Protein AF-M0PK78-F1 (afdb_monomer_lite)

Structure (mmCIF, N/CA/C/O backbone):
data_AF-M0PK78-F1
#
_entry.id   AF-M0PK78-F1
#
loop_
_atom_site.group_PDB
_atom_site.id
_atom_site.type_symbol
_atom_site.label_atom_id
_atom_site.label_alt_id
_atom_site.label_comp_id
_atom_site.label_asym_id
_atom_site.label_entity_id
_atom_site.label_seq_id
_atom_site.pdbx_PDB_ins_code
_atom_site.Cartn_x
_atom_site.Cartn_y
_atom_site.Cartn_z
_atom_site.occupancy
_atom_site.B_iso_or_equiv
_atom_site.auth_seq_id
_atom_site.auth_comp_id
_atom_site.auth_asym_id
_atom_site.auth_atom_id
_atom_site.pdbx_PDB_model_num
ATOM 1 N N . MET A 1 1 ? -24.439 8.089 2.050 1.00 42.84 1 MET A N 1
ATOM 2 C CA . MET A 1 1 ? -23.048 8.380 2.454 1.00 42.84 1 MET A CA 1
ATOM 3 C C . MET A 1 1 ? -22.804 7.680 3.780 1.00 42.84 1 MET A C 1
ATOM 5 O O . MET A 1 1 ? -23.540 7.950 4.720 1.00 42.84 1 MET A O 1
ATOM 9 N N . ARG A 1 2 ? -21.891 6.700 3.832 1.00 50.78 2 ARG A N 1
ATOM 10 C CA . ARG A 1 2 ? -21.490 6.066 5.100 1.00 50.78 2 ARG A CA 1
ATOM 11 C C . ARG A 1 2 ? -20.754 7.128 5.927 1.00 50.78 2 ARG A C 1
ATOM 13 O O . ARG A 1 2 ? -19.905 7.816 5.374 1.00 50.78 2 ARG A O 1
ATOM 20 N N . ASN A 1 3 ? -21.108 7.297 7.202 1.00 54.97 3 ASN A N 1
ATOM 21 C CA . ASN A 1 3 ? -20.367 8.169 8.117 1.00 54.97 3 ASN A CA 1
ATOM 22 C C . ASN A 1 3 ? -18.980 7.553 8.352 1.00 54.97 3 ASN A C 1
ATOM 24 O O . ASN A 1 3 ? -18.836 6.644 9.170 1.00 54.97 3 ASN A O 1
ATOM 28 N N . THR A 1 4 ? -17.983 8.013 7.601 1.00 61.19 4 THR A N 1
ATOM 29 C CA . THR A 1 4 ? -16.568 7.747 7.870 1.00 61.19 4 THR A CA 1
ATOM 30 C C . THR A 1 4 ? -16.130 8.571 9.070 1.00 61.19 4 THR A C 1
ATOM 32 O O . THR A 1 4 ? -16.458 9.757 9.178 1.00 61.19 4 THR A O 1
ATOM 35 N N . ILE A 1 5 ? -15.393 7.951 9.986 1.00 74.44 5 ILE A N 1
ATOM 36 C CA . ILE A 1 5 ? -14.858 8.650 11.154 1.00 74.44 5 ILE A CA 1
ATOM 37 C C . ILE A 1 5 ? -13.784 9.641 10.668 1.00 74.44 5 ILE A C 1
ATOM 39 O O . ILE A 1 5 ? -12.964 9.277 9.829 1.00 74.44 5 ILE A O 1
ATOM 43 N N . PRO A 1 6 ? -13.701 10.876 11.203 1.00 76.94 6 PRO A N 1
ATOM 44 C CA . PRO A 1 6 ? -12.657 11.833 10.812 1.00 76.94 6 PRO A CA 1
ATOM 45 C C . PRO A 1 6 ? -11.216 11.300 10.942 1.00 76.94 6 PRO A C 1
ATOM 47 O O . PRO A 1 6 ? -10.328 11.716 10.199 1.00 76.94 6 PRO A O 1
ATOM 50 N N . ARG A 1 7 ? -10.980 10.360 11.871 1.00 85.25 7 ARG A N 1
ATOM 51 C CA . ARG A 1 7 ? -9.698 9.656 12.036 1.00 85.25 7 ARG A CA 1
ATOM 52 C C . ARG A 1 7 ? -9.350 8.776 10.827 1.00 85.25 7 ARG A C 1
ATOM 54 O O . ARG A 1 7 ? -8.185 8.754 10.448 1.00 85.25 7 ARG A O 1
ATOM 61 N N . THR A 1 8 ? -10.336 8.161 10.170 1.00 89.25 8 THR A N 1
ATOM 62 C CA . THR A 1 8 ? -10.149 7.316 8.978 1.00 89.25 8 THR A CA 1
ATOM 63 C C . THR A 1 8 ? -9.503 8.094 7.839 1.00 89.25 8 THR A C 1
ATOM 65 O O . THR A 1 8 ? -8.498 7.651 7.303 1.00 89.25 8 THR A O 1
ATOM 68 N N . SER A 1 9 ? -10.012 9.284 7.502 1.00 90.19 9 SER A N 1
ATOM 69 C CA . SER A 1 9 ? -9.421 10.109 6.437 1.00 90.19 9 SER A CA 1
ATOM 70 C C . SER A 1 9 ? -7.988 10.521 6.767 1.00 90.19 9 SER A C 1
ATOM 72 O O . SER A 1 9 ? -7.108 10.439 5.921 1.00 90.19 9 SER A O 1
ATOM 74 N N . LYS A 1 10 ? -7.723 10.908 8.021 1.00 92.94 10 LYS A N 1
ATOM 75 C CA . LYS A 1 10 ? -6.365 11.260 8.456 1.00 92.94 10 LYS A CA 1
ATOM 76 C C . LYS A 1 10 ? -5.406 10.071 8.375 1.00 92.94 10 LYS A C 1
ATOM 78 O O . LYS A 1 10 ? -4.236 10.265 8.059 1.00 92.94 10 LYS A O 1
ATOM 83 N N . ARG A 1 11 ? -5.881 8.871 8.711 1.00 95.06 11 ARG A N 1
ATOM 84 C CA . ARG A 1 11 ? -5.087 7.648 8.641 1.00 95.06 11 ARG A CA 1
ATOM 85 C C . ARG A 1 11 ? -4.839 7.222 7.195 1.00 95.06 11 ARG A C 1
ATOM 87 O O . ARG A 1 11 ? -3.693 6.942 6.879 1.00 95.06 11 ARG A O 1
ATOM 94 N N . MET A 1 12 ? -5.850 7.282 6.328 1.00 96.44 12 MET A N 1
ATOM 95 C CA . MET A 1 12 ? -5.689 7.036 4.889 1.00 96.44 12 MET A CA 1
ATOM 96 C C . MET A 1 12 ? -4.617 7.936 4.280 1.00 96.44 12 MET A C 1
ATOM 98 O O . MET A 1 12 ? -3.661 7.414 3.728 1.00 96.44 12 MET A O 1
ATOM 102 N N . ASN A 1 13 ? -4.672 9.252 4.513 1.00 95.19 13 ASN A N 1
ATOM 103 C CA . ASN A 1 13 ? -3.652 10.166 3.991 1.00 95.19 13 ASN A CA 1
ATOM 104 C C . ASN A 1 13 ? -2.225 9.803 4.445 1.00 95.19 13 ASN A C 1
ATOM 106 O O . ASN A 1 13 ? -1.270 10.045 3.722 1.00 95.19 13 ASN A O 1
ATOM 110 N N . ARG A 1 14 ? -2.058 9.251 5.657 1.00 96.81 14 ARG A N 1
ATOM 111 C CA . ARG A 1 14 ? -0.741 8.791 6.128 1.00 96.81 14 ARG A CA 1
ATOM 112 C C . ARG A 1 14 ? -0.296 7.519 5.425 1.00 96.81 14 ARG A C 1
ATOM 114 O O . ARG A 1 14 ? 0.880 7.408 5.125 1.00 96.81 14 ARG A O 1
ATOM 121 N N . ILE A 1 15 ? -1.211 6.579 5.207 1.00 97.88 15 ILE A N 1
ATOM 122 C CA . ILE A 1 15 ? -0.924 5.338 4.482 1.00 97.88 15 ILE A CA 1
ATOM 123 C C . ILE A 1 15 ? -0.528 5.669 3.038 1.00 97.88 15 ILE A C 1
ATOM 125 O O . ILE A 1 15 ? 0.500 5.193 2.579 1.00 97.88 15 ILE A O 1
ATOM 129 N N . GLU A 1 16 ? -1.281 6.552 2.376 1.00 97.25 16 GLU A N 1
ATOM 130 C CA . GLU A 1 16 ? -0.990 7.055 1.026 1.00 97.25 16 GLU A CA 1
ATOM 131 C C . GLU A 1 16 ? 0.417 7.662 0.944 1.00 97.25 16 GLU A C 1
ATOM 133 O O . GLU A 1 16 ? 1.226 7.233 0.125 1.00 97.25 16 GLU A O 1
ATOM 138 N N . SER A 1 17 ? 0.737 8.619 1.827 1.00 97.00 17 SER A N 1
ATOM 139 C CA . SER A 1 17 ? 2.063 9.248 1.852 1.00 97.00 17 SER A CA 1
ATOM 140 C C . SER A 1 17 ? 3.170 8.249 2.174 1.00 97.00 17 SER A C 1
ATOM 142 O O . SER A 1 17 ? 4.146 8.191 1.446 1.00 97.00 17 SER A O 1
ATOM 144 N N . ASN A 1 18 ? 3.013 7.418 3.207 1.00 97.81 18 ASN A N 1
ATOM 145 C CA . ASN A 1 18 ? 4.044 6.455 3.593 1.00 97.81 18 ASN A CA 1
ATOM 146 C C . ASN A 1 18 ? 4.318 5.413 2.500 1.00 97.81 18 ASN A C 1
ATOM 148 O O . ASN A 1 18 ? 5.454 4.977 2.359 1.00 97.81 18 ASN A O 1
ATOM 152 N N . ALA A 1 19 ? 3.290 4.980 1.764 1.00 97.44 19 ALA A N 1
ATOM 153 C CA . ALA A 1 19 ? 3.458 4.055 0.649 1.00 97.44 19 ALA A CA 1
ATOM 154 C C . ALA A 1 19 ? 4.221 4.718 -0.507 1.00 97.44 19 ALA A C 1
ATOM 156 O O . ALA A 1 19 ? 5.145 4.126 -1.056 1.00 97.44 19 ALA A O 1
ATOM 157 N N . ALA A 1 20 ? 3.866 5.959 -0.842 1.00 97.56 20 ALA A N 1
ATOM 158 C CA . ALA A 1 20 ? 4.480 6.703 -1.934 1.00 97.56 20 ALA A CA 1
ATOM 159 C C . ALA A 1 20 ? 5.914 7.173 -1.620 1.00 97.56 20 ALA A C 1
ATOM 161 O O . ALA A 1 20 ? 6.781 7.120 -2.488 1.00 97.56 20 ALA A O 1
ATOM 162 N N . ASP A 1 21 ? 6.187 7.550 -0.367 1.00 97.81 21 ASP A N 1
ATOM 163 C CA . ASP A 1 21 ? 7.498 7.995 0.130 1.00 97.81 21 ASP A CA 1
ATOM 164 C C . ASP A 1 21 ? 8.571 6.884 0.108 1.00 97.81 21 ASP A C 1
ATOM 166 O O . ASP A 1 21 ? 9.738 7.153 0.389 1.00 97.81 21 ASP A O 1
ATOM 170 N N . GLN A 1 22 ? 8.206 5.641 -0.231 1.00 97.25 22 GLN A N 1
ATOM 171 C CA . GLN A 1 22 ? 9.168 4.564 -0.506 1.00 97.25 22 GLN A CA 1
ATOM 172 C C . GLN A 1 22 ? 9.907 4.754 -1.840 1.00 97.25 22 GLN A C 1
ATOM 174 O O . GLN A 1 22 ? 10.893 4.060 -2.084 1.00 97.25 22 GLN A O 1
ATOM 179 N N . PHE A 1 23 ? 9.432 5.668 -2.690 1.00 97.75 23 PHE A N 1
ATOM 180 C CA . PHE A 1 23 ? 9.933 5.882 -4.043 1.00 97.75 23 PHE A CA 1
ATOM 181 C C . PHE A 1 23 ? 10.424 7.319 -4.222 1.00 97.75 23 PHE A C 1
ATOM 183 O O . PHE A 1 23 ? 9.689 8.283 -3.970 1.00 97.75 23 PHE A O 1
ATOM 190 N N . ASP A 1 24 ? 11.658 7.454 -4.706 1.00 97.19 24 ASP A N 1
ATOM 191 C CA . ASP A 1 24 ? 12.250 8.744 -5.066 1.00 97.19 24 ASP A CA 1
ATOM 192 C C . ASP A 1 24 ? 11.791 9.164 -6.475 1.00 97.19 24 ASP A C 1
ATOM 194 O O . ASP A 1 24 ? 11.609 10.355 -6.764 1.00 97.19 24 ASP A O 1
ATOM 198 N N . ALA A 1 25 ? 11.549 8.192 -7.361 1.00 95.94 25 ALA A N 1
ATOM 199 C CA . ALA A 1 25 ? 11.052 8.440 -8.703 1.00 95.94 25 ALA A CA 1
ATOM 200 C C . ALA A 1 25 ? 9.613 8.981 -8.670 1.00 95.94 25 ALA A C 1
ATOM 202 O O . ALA A 1 25 ? 8.653 8.268 -8.372 1.00 95.94 25 ALA A O 1
ATOM 203 N N . THR A 1 26 ? 9.449 10.248 -9.068 1.00 94.94 26 THR A N 1
ATOM 204 C CA . THR A 1 26 ? 8.164 10.975 -9.005 1.00 94.94 26 THR A CA 1
ATOM 205 C C . THR A 1 26 ? 7.030 10.249 -9.732 1.00 94.94 26 THR A C 1
ATOM 207 O O . THR A 1 26 ? 5.890 10.260 -9.271 1.00 94.94 26 THR A O 1
ATOM 210 N N . LEU A 1 27 ? 7.330 9.597 -10.858 1.00 94.38 27 LEU A N 1
ATOM 211 C CA . LEU A 1 27 ? 6.346 8.837 -11.626 1.00 94.38 27 LEU A CA 1
ATOM 212 C C . LEU A 1 27 ? 5.738 7.686 -10.806 1.00 94.38 27 LEU A C 1
ATOM 214 O O . LEU A 1 27 ? 4.516 7.553 -10.750 1.00 94.38 27 LEU A O 1
ATOM 218 N N . LEU A 1 28 ? 6.583 6.875 -10.163 1.00 95.75 28 LEU A N 1
ATOM 219 C CA . LEU A 1 28 ? 6.141 5.734 -9.361 1.00 95.75 28 LEU A CA 1
ATOM 220 C C . LEU A 1 28 ? 5.514 6.193 -8.042 1.00 95.75 28 LEU A C 1
ATOM 222 O O . LEU A 1 28 ? 4.448 5.699 -7.680 1.00 95.75 28 LEU A O 1
ATOM 226 N N . HIS A 1 29 ? 6.107 7.201 -7.393 1.00 97.44 29 HIS A N 1
ATOM 227 C CA . HIS A 1 29 ? 5.554 7.857 -6.207 1.00 97.44 29 HIS A CA 1
ATOM 228 C C . HIS A 1 29 ? 4.095 8.276 -6.430 1.00 97.44 29 HIS A C 1
ATOM 230 O O . HIS A 1 29 ? 3.209 7.881 -5.673 1.00 97.44 29 HIS A O 1
ATOM 236 N N . ASN A 1 30 ? 3.821 9.053 -7.484 1.00 96.31 30 ASN A N 1
ATOM 237 C CA . ASN A 1 30 ? 2.472 9.554 -7.760 1.00 96.31 30 ASN A CA 1
ATOM 238 C C . ASN A 1 30 ? 1.495 8.415 -8.059 1.00 96.31 30 ASN A C 1
ATOM 240 O O . ASN A 1 30 ? 0.374 8.419 -7.555 1.00 96.31 30 ASN A O 1
ATOM 244 N N . ARG A 1 31 ? 1.935 7.418 -8.836 1.00 96.06 31 ARG A N 1
ATOM 245 C CA . ARG A 1 31 ? 1.110 6.258 -9.183 1.00 96.06 31 ARG A CA 1
ATOM 246 C C . ARG A 1 31 ? 0.702 5.466 -7.943 1.00 96.06 31 ARG A C 1
ATOM 248 O O . ARG A 1 31 ? -0.469 5.129 -7.795 1.00 96.06 31 ARG A O 1
ATOM 255 N N . VAL A 1 32 ? 1.638 5.228 -7.025 1.00 97.69 32 VAL A N 1
ATOM 256 C CA . VAL A 1 32 ? 1.361 4.561 -5.744 1.00 97.69 32 VAL A CA 1
ATOM 257 C C . VAL A 1 32 ? 0.441 5.414 -4.870 1.00 97.69 32 VAL A C 1
ATOM 259 O O . VAL A 1 32 ? -0.542 4.896 -4.340 1.00 97.69 32 VAL A O 1
ATOM 262 N N . TYR A 1 33 ? 0.706 6.718 -4.757 1.00 97.31 33 TYR A N 1
ATOM 263 C CA . TYR A 1 33 ? -0.123 7.637 -3.977 1.00 97.31 33 TYR A CA 1
ATOM 264 C C . TYR A 1 33 ? -1.594 7.604 -4.428 1.00 97.31 33 TYR A C 1
ATOM 266 O O . TYR A 1 33 ? -2.501 7.426 -3.609 1.00 97.31 33 TYR A O 1
ATOM 274 N N . GLU A 1 34 ? -1.832 7.717 -5.737 1.00 97.12 34 GLU A N 1
ATOM 275 C CA . GLU A 1 34 ? -3.171 7.666 -6.334 1.00 97.12 34 GLU A CA 1
ATOM 276 C C . GLU A 1 34 ? -3.818 6.287 -6.153 1.00 97.12 34 GLU A C 1
ATOM 278 O O . GLU A 1 34 ? -4.944 6.194 -5.657 1.00 97.12 34 GLU A O 1
ATOM 283 N N . ALA A 1 35 ? -3.092 5.209 -6.466 1.00 96.75 35 ALA A N 1
ATOM 284 C CA . ALA A 1 35 ? -3.601 3.843 -6.369 1.00 96.75 35 ALA A CA 1
ATOM 285 C C . ALA A 1 35 ? -4.073 3.475 -4.954 1.00 96.75 35 ALA A C 1
ATOM 287 O O . ALA A 1 35 ? -5.089 2.792 -4.809 1.00 96.75 35 ALA A O 1
ATOM 288 N N . ILE A 1 36 ? -3.359 3.935 -3.921 1.00 97.31 36 ILE A N 1
ATOM 289 C CA . ILE A 1 36 ? -3.721 3.728 -2.514 1.00 97.31 36 ILE A CA 1
ATOM 290 C C . ILE A 1 36 ? -4.896 4.631 -2.110 1.00 97.31 36 ILE A C 1
ATOM 292 O O . ILE A 1 36 ? -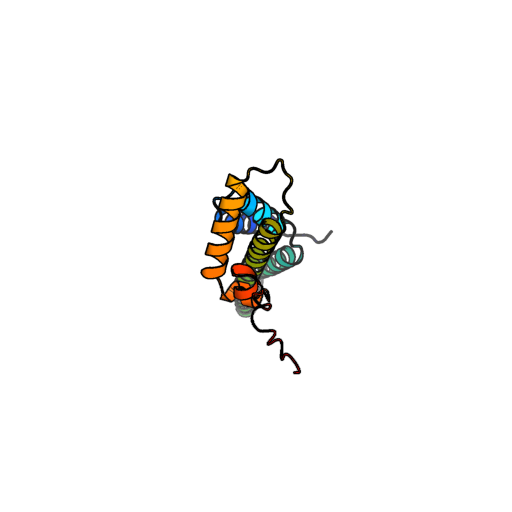5.826 4.179 -1.436 1.00 97.31 36 ILE A O 1
ATOM 296 N N . GLY A 1 37 ? -4.897 5.901 -2.529 1.00 94.19 37 GLY A N 1
ATOM 297 C CA . GLY A 1 37 ? -5.936 6.864 -2.145 1.00 94.19 37 GLY A CA 1
ATOM 298 C C . GLY A 1 37 ? -7.314 6.580 -2.753 1.00 94.19 37 GLY A C 1
ATOM 299 O O . GLY A 1 37 ? -8.360 6.899 -2.152 1.00 94.19 37 GLY A O 1
ATOM 300 N N . GLU A 1 38 ? -7.327 5.941 -3.922 1.00 95.12 38 GLU A N 1
ATOM 301 C CA . GLU A 1 38 ? -8.531 5.508 -4.634 1.00 95.12 38 GLU A CA 1
ATOM 302 C C . GLU A 1 38 ? -9.044 4.129 -4.189 1.00 95.12 38 GLU A C 1
ATOM 304 O O . GLU A 1 38 ? -10.187 3.770 -4.497 1.00 95.12 38 GLU A O 1
ATOM 309 N N . ASP A 1 39 ? -8.274 3.379 -3.392 1.00 95.38 39 ASP A N 1
ATOM 310 C CA . ASP A 1 39 ? -8.663 2.042 -2.951 1.00 95.38 39 ASP A CA 1
ATOM 311 C C . ASP A 1 39 ? -9.820 2.083 -1.932 1.00 95.38 39 ASP A C 1
ATOM 313 O O . ASP A 1 39 ? -9.700 2.415 -0.743 1.00 95.38 39 ASP A O 1
ATOM 317 N N . SER A 1 40 ? -11.009 1.726 -2.423 1.00 93.25 40 SER A N 1
ATOM 318 C CA . SER A 1 40 ? -12.231 1.708 -1.621 1.0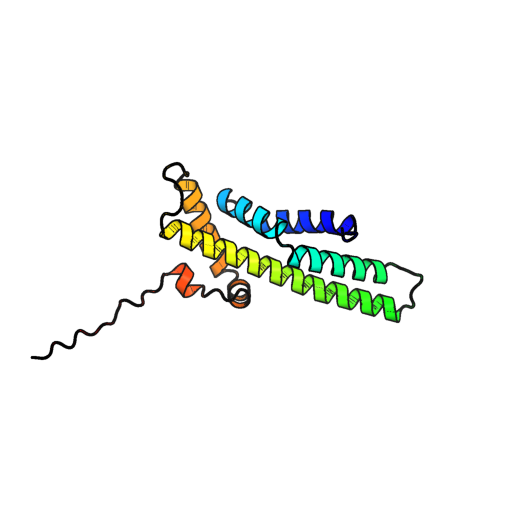0 93.25 40 SER A CA 1
ATOM 319 C C . SER A 1 40 ? -12.300 0.557 -0.613 1.00 93.25 40 SER A C 1
ATOM 321 O O . SER A 1 40 ? -13.047 0.668 0.367 1.00 93.25 40 SER A O 1
ATOM 323 N N . GLN A 1 41 ? -11.571 -0.539 -0.840 1.00 93.06 41 GLN A N 1
ATOM 324 C CA . GLN A 1 41 ? -11.502 -1.681 0.069 1.00 93.06 41 GLN A CA 1
ATOM 325 C C . GLN A 1 41 ? -10.563 -1.359 1.230 1.00 93.06 41 GLN A C 1
ATOM 327 O O . GLN A 1 41 ? -10.973 -1.493 2.383 1.00 93.06 41 GLN A O 1
ATOM 332 N N . LEU A 1 42 ? -9.379 -0.818 0.943 1.00 95.69 42 LEU A N 1
ATOM 333 C CA . LEU A 1 42 ? -8.438 -0.343 1.956 1.00 95.69 42 LEU A CA 1
ATOM 334 C C . LEU A 1 42 ? -9.077 0.723 2.854 1.00 95.69 42 LEU A C 1
ATOM 336 O O . LEU A 1 42 ? -9.036 0.628 4.082 1.00 95.69 42 LEU A O 1
ATOM 340 N N . ARG A 1 43 ? -9.790 1.692 2.265 1.00 95.62 43 ARG A N 1
ATOM 341 C CA . ARG A 1 43 ? -10.529 2.701 3.043 1.00 95.62 43 ARG A CA 1
ATOM 342 C C . ARG A 1 43 ? -11.601 2.083 3.948 1.00 95.62 43 ARG A C 1
ATOM 344 O O . ARG A 1 43 ? -11.863 2.614 5.029 1.00 95.62 43 ARG A O 1
ATOM 351 N N . GLN A 1 44 ? -12.235 0.988 3.525 1.00 94.44 44 GLN A N 1
ATOM 352 C CA . GLN A 1 44 ? -13.196 0.257 4.356 1.00 94.44 44 GLN A CA 1
ATOM 353 C C . GLN A 1 44 ? -12.510 -0.504 5.490 1.00 94.44 44 GLN A C 1
ATOM 355 O O . GLN A 1 44 ? -13.014 -0.445 6.609 1.00 94.44 44 GLN A O 1
ATOM 360 N N . LEU A 1 45 ? -11.371 -1.152 5.232 1.00 96.19 45 LEU A N 1
ATOM 361 C CA . LEU A 1 45 ? -10.567 -1.803 6.268 1.00 96.19 45 LEU A CA 1
ATOM 362 C C . LEU A 1 45 ? -10.169 -0.792 7.343 1.00 96.19 45 LEU A C 1
ATOM 364 O O . LEU A 1 45 ? -10.534 -0.968 8.501 1.00 96.19 45 LEU A O 1
ATOM 368 N N . VAL A 1 46 ? -9.582 0.343 6.950 1.00 97.00 46 VAL A N 1
ATOM 369 C CA . VAL A 1 46 ? -9.196 1.414 7.883 1.00 97.00 46 VAL A CA 1
ATOM 370 C C . VAL A 1 46 ? -10.395 1.940 8.682 1.00 97.00 46 VAL A C 1
ATOM 372 O O . VAL A 1 46 ? -10.278 2.171 9.882 1.00 97.00 46 VAL A O 1
ATOM 375 N N . ASP A 1 47 ? -11.570 2.123 8.068 1.00 95.94 47 ASP A N 1
ATOM 376 C CA . ASP A 1 47 ? -12.784 2.544 8.795 1.00 95.94 47 ASP A CA 1
ATOM 377 C C . ASP A 1 47 ? -13.221 1.517 9.851 1.00 95.94 47 ASP A C 1
ATOM 379 O O . ASP A 1 47 ? -13.595 1.903 10.961 1.00 95.94 47 ASP A O 1
ATOM 383 N N . VAL A 1 48 ? -13.160 0.220 9.538 1.00 95.94 48 VAL A N 1
ATOM 384 C CA . VAL A 1 48 ? -13.493 -0.849 10.493 1.00 95.94 48 VAL A CA 1
ATOM 385 C C . VAL A 1 48 ? -12.468 -0.900 11.626 1.00 95.94 48 VAL A C 1
ATOM 387 O O . VAL A 1 48 ? -12.864 -0.971 12.791 1.00 95.94 48 VAL A O 1
ATOM 390 N N . THR A 1 49 ? -11.182 -0.769 11.315 1.00 97.06 49 THR A N 1
ATOM 391 C CA . THR A 1 49 ? -10.101 -0.741 12.306 1.00 97.06 49 THR A CA 1
ATOM 392 C C . THR A 1 49 ? -10.230 0.442 13.262 1.00 97.06 49 THR A C 1
ATOM 394 O O . THR A 1 49 ? -10.173 0.276 14.479 1.00 97.06 49 THR A O 1
ATOM 397 N N . GLU A 1 50 ? -10.504 1.644 12.748 1.00 95.88 50 GLU A N 1
ATOM 398 C CA . GLU A 1 50 ? -10.711 2.827 13.593 1.00 95.88 50 GLU A CA 1
ATOM 399 C C . GLU A 1 50 ? -11.949 2.688 14.493 1.00 95.88 50 GLU A C 1
ATOM 401 O O . GLU A 1 50 ? -11.947 3.163 15.630 1.00 95.88 50 GLU A O 1
ATOM 406 N N . ARG A 1 51 ? -13.004 2.003 14.032 1.00 94.81 51 ARG A N 1
ATOM 407 C CA . ARG A 1 51 ? -14.167 1.676 14.878 1.00 94.81 51 ARG A CA 1
ATOM 408 C C . ARG A 1 51 ? -13.807 0.684 15.975 1.00 94.81 51 ARG A C 1
ATOM 410 O O . ARG A 1 51 ? -14.294 0.833 17.093 1.00 94.81 51 ARG A O 1
ATOM 417 N N . ALA A 1 52 ? -12.966 -0.304 15.680 1.00 95.38 52 ALA A N 1
ATOM 418 C CA . ALA A 1 52 ? -12.476 -1.245 16.681 1.00 95.38 52 ALA A CA 1
ATOM 419 C C . ALA A 1 52 ? -11.663 -0.518 17.767 1.00 95.38 52 ALA A C 1
ATOM 421 O O . ALA A 1 52 ? -11.945 -0.695 18.953 1.00 95.38 52 ALA A O 1
ATOM 422 N N . TYR A 1 53 ? -10.773 0.408 17.391 1.00 94.56 53 TYR A N 1
ATOM 423 C CA . TYR A 1 53 ? -10.080 1.264 18.362 1.00 94.56 53 TYR A CA 1
ATOM 424 C C . TYR A 1 53 ? -11.028 2.156 19.168 1.00 94.56 53 TYR A C 1
ATOM 426 O O . TYR A 1 53 ? -10.858 2.297 20.374 1.00 94.56 53 TYR A O 1
ATOM 434 N N . GLN A 1 54 ? -12.080 2.709 18.559 1.00 93.88 54 GLN A N 1
ATOM 435 C CA . GLN A 1 54 ? -13.088 3.460 19.317 1.00 93.88 54 GLN A CA 1
ATOM 436 C C . GLN A 1 54 ? -13.811 2.600 20.359 1.00 93.88 54 GLN A C 1
ATOM 438 O O . GLN A 1 54 ? -14.051 3.070 21.470 1.00 93.88 54 GLN A O 1
ATOM 443 N N . LEU A 1 55 ? -14.153 1.350 20.021 1.00 93.44 55 LEU A N 1
ATOM 444 C CA . LEU A 1 55 ? -14.742 0.416 20.984 1.00 93.44 55 LEU A CA 1
ATOM 445 C C . LEU A 1 55 ? -13.763 0.045 22.105 1.00 93.44 55 LEU A C 1
ATOM 447 O O . LEU A 1 55 ? -14.197 -0.183 23.234 1.00 93.44 55 LEU A O 1
ATOM 451 N N . GLU A 1 56 ? -12.466 -0.041 21.809 1.00 95.06 56 GLU A N 1
ATOM 452 C CA . GLU A 1 56 ? -11.430 -0.235 22.826 1.00 95.06 56 GLU A CA 1
ATOM 453 C C . GLU A 1 56 ? -11.356 0.968 23.771 1.00 95.06 56 GLU A C 1
ATOM 455 O O . GLU A 1 56 ? -11.365 0.776 24.986 1.00 95.06 56 GLU A O 1
ATOM 460 N N . GLU A 1 57 ? -11.340 2.193 23.243 1.00 93.38 57 GLU A N 1
ATOM 461 C CA . GLU A 1 57 ? -11.202 3.425 24.032 1.00 93.38 57 GLU A CA 1
ATOM 462 C C . GLU A 1 57 ? -12.436 3.702 24.922 1.00 93.38 57 GLU A C 1
ATOM 464 O O . GLU A 1 57 ? -12.335 4.393 25.945 1.00 93.38 57 GLU A O 1
ATOM 469 N N . ASP A 1 58 ? -13.606 3.161 24.567 1.00 93.75 58 ASP A N 1
ATOM 470 C CA . ASP A 1 58 ? -14.868 3.437 25.251 1.00 93.75 58 ASP A CA 1
ATOM 471 C C . ASP A 1 58 ? -15.004 2.688 26.593 1.00 93.75 58 ASP A C 1
ATOM 473 O O . ASP A 1 58 ? -15.266 1.483 26.687 1.00 93.75 58 ASP A O 1
ATOM 477 N N . GLN A 1 59 ? -14.878 3.458 27.677 1.00 92.44 59 GLN A N 1
ATOM 478 C CA . GLN A 1 59 ? -14.962 2.983 29.060 1.00 92.44 59 GLN A CA 1
ATOM 479 C C . GLN A 1 59 ? -16.364 2.511 29.479 1.00 92.44 59 GLN A C 1
ATOM 481 O O . GLN A 1 59 ? -16.500 1.926 30.556 1.00 92.44 59 GLN A O 1
ATOM 486 N N . GLN A 1 60 ? -17.402 2.747 28.668 1.00 94.94 60 GLN A N 1
ATOM 487 C CA . GLN A 1 60 ? -18.747 2.220 28.915 1.00 94.94 60 GLN A CA 1
ATOM 488 C C . GLN A 1 60 ? -18.804 0.698 28.737 1.00 94.94 60 GLN A C 1
ATOM 490 O O . GLN A 1 60 ? -19.630 0.030 29.367 1.00 94.94 60 GLN A O 1
ATOM 495 N N . PHE A 1 61 ? -17.918 0.131 27.914 1.00 92.50 61 PHE A N 1
ATOM 496 C CA . PHE A 1 61 ? -17.837 -1.308 27.711 1.00 92.50 61 PHE A CA 1
ATOM 497 C C . PHE A 1 61 ? -16.978 -1.997 28.774 1.00 92.50 61 PHE A C 1
ATOM 499 O O . PHE A 1 61 ? -15.959 -1.495 29.253 1.00 92.50 61 PHE A O 1
ATOM 506 N N . VAL A 1 62 ? -17.371 -3.223 29.122 1.00 95.06 62 VAL A N 1
ATOM 507 C CA . VAL A 1 62 ? -16.605 -4.067 30.045 1.00 95.06 62 VAL A CA 1
ATOM 508 C C . VAL A 1 62 ? -15.242 -4.442 29.454 1.00 95.06 62 VAL A C 1
ATOM 510 O O . VAL A 1 62 ? -15.098 -4.609 28.243 1.00 95.06 62 VAL A O 1
ATOM 513 N N . HIS A 1 63 ? -14.251 -4.675 30.322 1.00 94.69 63 HIS A N 1
ATOM 514 C CA . HIS A 1 63 ? -12.861 -4.959 29.931 1.00 94.69 63 HIS A CA 1
ATOM 515 C C . HIS A 1 63 ? -12.715 -6.050 28.854 1.00 94.69 63 HIS A C 1
ATOM 517 O O . HIS A 1 63 ? -11.882 -5.932 27.961 1.00 94.69 63 HIS A O 1
ATOM 523 N N . ARG A 1 64 ? -13.549 -7.099 28.899 1.00 96.25 64 ARG A N 1
ATOM 524 C CA . ARG A 1 64 ? -13.514 -8.187 27.910 1.00 96.25 64 ARG A CA 1
ATOM 525 C C . ARG A 1 64 ? -13.834 -7.714 26.490 1.00 96.25 64 ARG A C 1
ATOM 527 O O . ARG A 1 64 ? -13.191 -8.176 25.557 1.00 96.25 64 ARG A O 1
ATOM 534 N N . VAL A 1 65 ? -14.816 -6.825 26.340 1.00 95.75 65 VAL A N 1
ATOM 535 C CA . VAL A 1 65 ? -15.217 -6.274 25.036 1.00 95.75 65 VAL A CA 1
ATOM 536 C C . VAL A 1 65 ? -14.107 -5.383 24.497 1.00 95.75 65 VAL A C 1
ATOM 538 O O . VAL A 1 65 ? -13.684 -5.574 23.366 1.00 95.75 65 VAL A O 1
ATOM 541 N N . ARG A 1 66 ? -13.563 -4.498 25.337 1.00 96.44 66 ARG A N 1
ATOM 542 C CA . ARG A 1 66 ? -12.449 -3.615 24.966 1.00 96.44 66 ARG A CA 1
ATOM 543 C C . ARG A 1 66 ? -11.211 -4.398 24.521 1.00 96.44 66 ARG A C 1
ATOM 545 O O . ARG A 1 66 ? -10.637 -4.106 23.483 1.00 96.44 66 ARG A O 1
ATOM 552 N N . ARG A 1 67 ? -10.850 -5.464 25.248 1.00 96.75 67 ARG A N 1
ATOM 553 C CA . ARG A 1 67 ? -9.737 -6.352 24.871 1.00 96.75 67 ARG A CA 1
ATOM 554 C C . ARG A 1 67 ? -9.973 -7.061 23.533 1.00 96.75 67 ARG A C 1
ATOM 556 O O . ARG A 1 67 ? -9.030 -7.220 22.770 1.00 96.75 67 ARG A O 1
ATOM 563 N N . ALA A 1 68 ? -11.200 -7.510 23.269 1.00 97.56 68 ALA A N 1
ATOM 564 C CA . ALA A 1 68 ? -11.540 -8.119 21.985 1.00 97.56 68 ALA A CA 1
ATOM 565 C C . ALA A 1 68 ? -11.486 -7.093 20.842 1.00 97.56 68 ALA A C 1
ATOM 567 O O . ALA A 1 68 ? -10.992 -7.414 19.769 1.00 97.56 68 ALA A O 1
ATOM 568 N N . ALA A 1 69 ? -11.941 -5.863 21.092 1.00 96.31 69 ALA A N 1
ATOM 569 C CA . ALA A 1 69 ? -11.869 -4.771 20.129 1.00 96.31 69 ALA A CA 1
ATOM 570 C C . ALA A 1 69 ? -10.417 -4.394 19.798 1.00 96.31 69 ALA A C 1
ATOM 572 O O . ALA A 1 69 ? -10.099 -4.233 18.628 1.00 96.31 69 ALA A O 1
ATOM 573 N N . PHE A 1 70 ? -9.529 -4.350 20.799 1.00 96.44 70 PHE A N 1
ATOM 574 C CA . PHE A 1 70 ? -8.095 -4.152 20.576 1.00 96.44 70 PHE A CA 1
ATOM 575 C C . PHE A 1 70 ? -7.496 -5.250 19.694 1.00 96.44 70 PHE A C 1
ATOM 577 O O . PHE A 1 70 ? -6.868 -4.939 18.696 1.00 96.44 70 PHE A O 1
ATOM 584 N N . GLY A 1 71 ? -7.734 -6.526 20.027 1.00 97.69 71 GLY A N 1
ATOM 585 C CA . GLY A 1 71 ? -7.209 -7.641 19.230 1.00 97.69 71 GLY A CA 1
ATOM 586 C C . GLY A 1 71 ? -7.668 -7.577 17.773 1.00 97.69 71 GLY A C 1
ATOM 587 O O . GLY A 1 71 ? -6.846 -7.659 16.877 1.00 97.69 71 GLY A O 1
ATOM 588 N N . ALA A 1 72 ? -8.956 -7.311 17.543 1.00 97.44 72 ALA A N 1
ATOM 589 C CA . ALA A 1 72 ? -9.473 -7.137 16.189 1.00 97.44 72 ALA A CA 1
ATOM 590 C C . ALA A 1 72 ? -8.854 -5.931 15.461 1.00 97.44 72 ALA A C 1
ATOM 592 O O . ALA A 1 72 ? -8.682 -5.984 14.251 1.00 97.44 72 ALA A O 1
ATOM 593 N N . ALA A 1 73 ? -8.545 -4.840 16.169 1.00 96.81 73 ALA A N 1
ATOM 594 C CA . ALA A 1 73 ? -7.888 -3.684 15.567 1.00 96.81 73 ALA A CA 1
ATOM 595 C C . ALA A 1 73 ? -6.443 -3.994 15.144 1.00 96.81 73 ALA A C 1
ATOM 597 O O . ALA A 1 73 ? -6.032 -3.546 14.080 1.00 96.81 73 ALA A O 1
ATOM 598 N N . GLU A 1 74 ? -5.702 -4.764 15.946 1.00 97.56 74 GLU A N 1
ATOM 599 C CA . GLU A 1 74 ? -4.344 -5.207 15.605 1.00 97.56 74 GLU A CA 1
ATOM 600 C C . GLU A 1 74 ? -4.365 -6.174 14.416 1.00 97.56 74 GLU A C 1
ATOM 602 O O . GLU A 1 74 ? -3.687 -5.914 13.431 1.00 97.56 74 GLU A O 1
ATOM 607 N N . ASP A 1 75 ? -5.231 -7.195 14.439 1.00 97.88 75 ASP A N 1
ATOM 608 C CA . ASP A 1 75 ? -5.362 -8.144 13.321 1.00 97.88 75 ASP A CA 1
ATOM 609 C C . ASP A 1 75 ? -5.718 -7.417 12.005 1.00 97.88 75 ASP A C 1
ATOM 611 O O . ASP A 1 75 ? -5.224 -7.751 10.933 1.00 97.88 75 ASP A O 1
ATOM 615 N N . LEU A 1 76 ? -6.573 -6.389 12.076 1.00 97.25 76 LEU A N 1
ATOM 616 C CA . LEU A 1 76 ? -6.919 -5.575 10.909 1.00 97.25 76 LEU A CA 1
ATOM 617 C C . LEU A 1 76 ? -5.810 -4.598 10.492 1.00 97.25 76 LEU A C 1
ATOM 619 O O . LEU A 1 76 ? -5.843 -4.133 9.357 1.00 97.25 76 LEU A O 1
ATOM 623 N N . ASN A 1 77 ? -4.889 -4.212 11.381 1.00 96.38 77 ASN A N 1
ATOM 624 C CA . ASN A 1 77 ? -3.727 -3.412 10.987 1.00 96.38 77 ASN A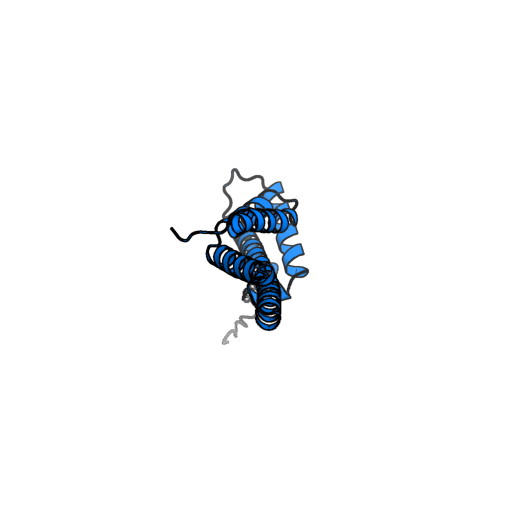 CA 1
ATOM 625 C C . ASN A 1 77 ? -2.766 -4.238 10.146 1.00 96.38 77 ASN A C 1
ATOM 627 O O . ASN A 1 77 ? -2.321 -3.736 9.121 1.00 96.38 77 ASN A O 1
ATOM 631 N N . ASP A 1 78 ? -2.493 -5.470 10.569 1.00 96.00 78 ASP A N 1
ATOM 632 C CA . ASP A 1 78 ? -1.613 -6.375 9.831 1.00 96.00 78 ASP A CA 1
ATOM 633 C C . ASP A 1 78 ? -2.175 -6.589 8.413 1.00 96.00 78 ASP A C 1
ATOM 635 O O . ASP A 1 78 ? -1.488 -6.352 7.425 1.00 96.00 78 ASP A O 1
ATOM 639 N N . GLU A 1 79 ? -3.484 -6.846 8.301 1.00 96.19 79 GLU A N 1
ATOM 640 C CA . GLU A 1 79 ? -4.168 -6.957 7.003 1.00 96.19 79 GLU A CA 1
ATOM 641 C C . GLU A 1 79 ? -4.115 -5.656 6.174 1.00 96.19 79 GLU A C 1
ATOM 643 O O . GLU A 1 79 ? -4.055 -5.689 4.946 1.00 96.19 79 GLU A O 1
ATOM 648 N N . ILE A 1 80 ? -4.159 -4.481 6.816 1.00 97.38 80 ILE A N 1
ATOM 649 C CA . ILE A 1 80 ? -4.004 -3.197 6.113 1.00 97.38 80 ILE A CA 1
ATOM 650 C C . ILE A 1 80 ? -2.611 -3.098 5.492 1.00 97.38 80 ILE A C 1
ATOM 652 O O . ILE A 1 80 ? -2.505 -2.663 4.344 1.00 97.38 80 ILE A O 1
ATOM 656 N N . ASP A 1 81 ? -1.571 -3.477 6.231 1.00 96.44 81 ASP A N 1
ATOM 657 C CA . ASP A 1 81 ? -0.192 -3.421 5.753 1.00 96.44 81 ASP A CA 1
ATOM 658 C C . ASP A 1 81 ? 0.020 -4.412 4.595 1.00 96.44 81 ASP A C 1
ATOM 660 O O . ASP A 1 81 ? 0.591 -4.035 3.568 1.00 96.44 81 ASP A O 1
ATOM 664 N N . ASP A 1 82 ? -0.539 -5.622 4.691 1.00 95.12 82 ASP A N 1
ATOM 665 C CA . ASP A 1 82 ? -0.503 -6.627 3.621 1.00 95.12 82 ASP A CA 1
ATOM 666 C C . ASP A 1 82 ? -1.197 -6.125 2.344 1.00 95.12 82 ASP A C 1
ATOM 668 O O . ASP A 1 82 ? -0.625 -6.174 1.251 1.00 95.12 82 ASP A O 1
ATOM 672 N N . VAL A 1 83 ? -2.400 -5.547 2.466 1.00 96.12 83 VAL A N 1
ATOM 673 C CA . VAL A 1 83 ? -3.137 -4.970 1.326 1.00 96.12 83 VAL A CA 1
ATOM 674 C C . VAL A 1 83 ? -2.378 -3.803 0.690 1.00 96.12 83 VAL A C 1
ATOM 676 O O . VAL A 1 83 ? -2.344 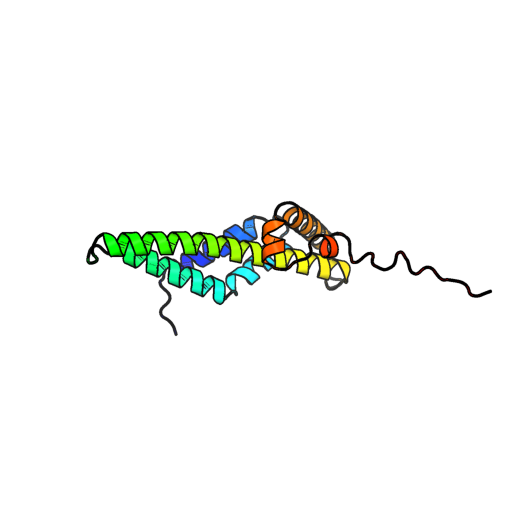-3.687 -0.538 1.00 96.12 83 VAL A O 1
ATOM 679 N N . VAL A 1 84 ? -1.761 -2.934 1.496 1.00 97.94 84 VAL A N 1
ATOM 680 C CA . VAL A 1 84 ? -0.943 -1.820 0.992 1.00 97.94 84 VAL A CA 1
ATOM 681 C C . VAL A 1 84 ? 0.254 -2.354 0.215 1.00 97.94 84 VAL A C 1
ATOM 683 O O . VAL A 1 84 ? 0.473 -1.927 -0.919 1.00 97.94 84 VAL A O 1
ATOM 686 N N . ASN A 1 85 ? 0.987 -3.314 0.777 1.00 97.19 85 ASN A N 1
ATOM 687 C CA . ASN A 1 85 ? 2.157 -3.901 0.130 1.00 97.19 85 ASN A CA 1
ATOM 688 C C . ASN A 1 85 ? 1.782 -4.615 -1.174 1.00 97.19 85 ASN A C 1
ATOM 690 O O . ASN A 1 85 ? 2.444 -4.416 -2.192 1.00 97.19 85 ASN A O 1
ATOM 694 N N . ALA A 1 86 ? 0.680 -5.369 -1.188 1.00 95.69 86 ALA A N 1
ATOM 695 C CA . ALA A 1 86 ? 0.170 -6.011 -2.396 1.00 95.69 86 ALA A CA 1
ATOM 696 C C . ALA A 1 86 ? -0.200 -4.985 -3.484 1.00 95.69 86 ALA A C 1
ATOM 698 O O . ALA A 1 86 ? 0.087 -5.180 -4.670 1.00 95.69 86 ALA A O 1
ATOM 699 N N . ARG A 1 87 ? -0.803 -3.850 -3.100 1.00 96.50 87 ARG A N 1
ATOM 700 C CA . ARG A 1 87 ? -1.146 -2.776 -4.043 1.00 96.50 87 ARG A CA 1
ATOM 701 C C . ARG A 1 87 ? 0.099 -2.081 -4.595 1.00 96.50 87 ARG A C 1
ATOM 703 O O . ARG A 1 87 ? 0.146 -1.824 -5.797 1.00 96.50 87 ARG A O 1
ATOM 710 N N . VAL A 1 88 ? 1.101 -1.817 -3.755 1.00 98.12 88 VAL A N 1
ATOM 711 C CA . VAL A 1 88 ? 2.400 -1.273 -4.186 1.00 98.12 88 VAL A CA 1
ATOM 712 C C . VAL A 1 88 ? 3.073 -2.228 -5.172 1.00 98.12 88 VAL A C 1
ATOM 714 O O . VAL A 1 88 ? 3.466 -1.799 -6.257 1.00 98.12 88 VAL A O 1
ATOM 717 N N . ALA A 1 89 ? 3.104 -3.529 -4.863 1.00 97.62 89 ALA A N 1
ATOM 718 C CA . ALA A 1 89 ? 3.647 -4.553 -5.753 1.00 97.62 89 ALA A CA 1
ATOM 719 C C . ALA A 1 89 ? 2.963 -4.535 -7.132 1.00 97.62 89 ALA A C 1
ATOM 721 O O . ALA A 1 89 ? 3.639 -4.564 -8.164 1.00 97.62 89 ALA A O 1
ATOM 722 N N . ALA A 1 90 ? 1.630 -4.428 -7.160 1.00 96.75 90 ALA A N 1
ATOM 723 C CA . ALA A 1 90 ? 0.857 -4.358 -8.398 1.00 96.75 90 ALA A CA 1
ATOM 724 C C . ALA A 1 90 ? 1.212 -3.131 -9.249 1.00 96.75 90 ALA A C 1
ATOM 726 O O . ALA A 1 90 ? 1.355 -3.256 -10.465 1.00 96.75 90 ALA A O 1
ATOM 727 N N . GLU A 1 91 ? 1.400 -1.962 -8.634 1.00 97.50 91 GLU A N 1
ATOM 728 C CA . GLU A 1 91 ? 1.798 -0.756 -9.367 1.00 97.50 91 GLU A CA 1
ATOM 729 C C . GLU A 1 91 ? 3.253 -0.817 -9.854 1.00 97.50 91 GLU A C 1
ATOM 731 O O . GLU A 1 91 ? 3.529 -0.399 -10.980 1.00 97.50 91 GLU A O 1
ATOM 736 N N . CYS A 1 92 ? 4.174 -1.404 -9.079 1.00 97.75 92 CYS A N 1
ATOM 737 C CA . CYS A 1 92 ? 5.538 -1.672 -9.541 1.00 97.75 92 CYS A CA 1
ATOM 738 C C . CYS A 1 92 ? 5.541 -2.600 -10.766 1.00 97.75 92 CYS A C 1
ATOM 740 O O . CYS A 1 92 ? 6.200 -2.307 -11.766 1.00 97.75 92 CYS A O 1
ATOM 742 N N . ALA A 1 93 ? 4.780 -3.697 -10.719 1.00 96.88 93 ALA A N 1
ATOM 743 C CA . ALA A 1 93 ? 4.685 -4.651 -11.822 1.00 96.88 93 ALA A CA 1
ATOM 744 C C . ALA A 1 93 ? 4.041 -4.036 -13.075 1.00 96.88 93 ALA A C 1
ATOM 746 O O . ALA A 1 93 ? 4.533 -4.228 -14.193 1.00 96.88 93 ALA A O 1
ATOM 747 N N . ALA A 1 94 ? 2.976 -3.251 -12.893 1.00 95.50 94 ALA A N 1
ATOM 748 C CA . ALA A 1 94 ? 2.324 -2.541 -13.984 1.00 95.50 94 ALA A CA 1
ATOM 749 C C . ALA A 1 94 ? 3.267 -1.510 -14.625 1.00 95.50 94 ALA A C 1
ATOM 751 O O . ALA A 1 94 ? 3.392 -1.488 -15.845 1.00 95.50 94 ALA A O 1
ATOM 752 N N . LEU A 1 95 ? 4.009 -0.730 -13.827 1.00 95.75 95 LEU A N 1
ATOM 753 C CA . LEU A 1 95 ? 4.985 0.232 -14.349 1.00 95.75 95 LEU A CA 1
ATOM 754 C C . LEU A 1 95 ? 6.100 -0.447 -15.156 1.00 95.75 95 LEU A C 1
ATOM 756 O O . LEU A 1 95 ? 6.474 0.049 -16.217 1.00 95.75 95 LEU A O 1
ATOM 760 N N . ILE A 1 96 ? 6.625 -1.580 -14.678 1.00 95.12 96 ILE A N 1
ATOM 761 C CA . ILE A 1 96 ? 7.645 -2.357 -15.400 1.00 95.12 96 ILE A CA 1
ATOM 762 C C . ILE A 1 96 ? 7.115 -2.824 -16.758 1.00 95.12 96 ILE A C 1
ATOM 764 O O . ILE A 1 96 ? 7.835 -2.747 -17.755 1.00 95.12 96 ILE A O 1
ATOM 768 N N . THR A 1 97 ? 5.864 -3.281 -16.797 1.00 93.31 97 THR A N 1
ATOM 769 C CA . THR A 1 97 ? 5.196 -3.724 -18.028 1.00 93.31 97 THR A CA 1
ATOM 770 C C . THR A 1 97 ? 4.995 -2.550 -18.990 1.00 93.31 97 THR A C 1
ATOM 772 O O . THR A 1 97 ? 5.481 -2.594 -20.119 1.00 93.31 97 THR A O 1
ATOM 775 N N . ASP A 1 98 ? 4.408 -1.448 -18.515 1.00 92.94 98 ASP A N 1
ATOM 776 C CA . ASP A 1 98 ? 4.160 -0.233 -19.305 1.00 92.94 98 ASP A CA 1
ATOM 777 C C . ASP A 1 98 ? 5.459 0.342 -19.905 1.00 92.94 98 ASP A C 1
ATOM 779 O O . ASP A 1 98 ? 5.494 0.782 -21.058 1.00 92.94 98 ASP A O 1
ATOM 783 N N . ALA A 1 99 ? 6.557 0.314 -19.139 1.00 90.19 99 ALA A N 1
ATOM 784 C CA . ALA A 1 99 ? 7.865 0.797 -19.580 1.00 90.19 99 ALA A CA 1
ATOM 785 C C . ALA A 1 99 ? 8.485 -0.070 -20.687 1.00 90.19 99 ALA A C 1
ATOM 787 O O . ALA A 1 99 ? 9.201 0.456 -21.545 1.00 90.19 99 ALA A O 1
ATOM 788 N N . ARG A 1 100 ? 8.226 -1.383 -20.675 1.00 87.88 100 ARG A N 1
ATOM 789 C CA . ARG A 1 100 ? 8.699 -2.324 -21.705 1.00 87.88 100 ARG A CA 1
ATOM 790 C C . ARG A 1 100 ? 7.895 -2.228 -22.986 1.00 87.88 100 ARG A C 1
ATOM 792 O O . ARG A 1 100 ? 8.485 -2.210 -24.063 1.00 87.88 100 ARG A O 1
ATOM 799 N N . ASP A 1 101 ? 6.581 -2.116 -22.851 1.00 87.81 101 ASP A N 1
ATOM 800 C CA . ASP A 1 101 ? 5.659 -2.055 -23.984 1.00 87.81 101 ASP A CA 1
ATOM 801 C C . ASP A 1 101 ? 5.673 -0.681 -24.674 1.00 87.81 101 ASP A C 1
ATOM 803 O O . ASP A 1 101 ? 5.040 -0.495 -25.713 1.00 87.81 101 ASP A O 1
ATOM 807 N N . GLY A 1 102 ? 6.415 0.286 -24.119 1.00 82.88 102 GLY A N 1
ATOM 808 C CA . GLY A 1 102 ? 6.514 1.638 -24.663 1.00 82.88 102 GLY A CA 1
ATOM 809 C C . GLY A 1 102 ? 5.202 2.407 -24.533 1.00 82.88 102 GLY A C 1
ATOM 810 O O . GLY A 1 102 ? 4.879 3.215 -25.396 1.00 82.88 102 GLY A O 1
ATOM 811 N N . TRP A 1 103 ? 4.428 2.133 -23.479 1.00 84.81 103 TRP A N 1
ATOM 812 C CA . TRP A 1 103 ? 3.114 2.742 -23.267 1.00 84.81 103 TRP A CA 1
ATOM 813 C C . TRP A 1 103 ? 3.194 4.241 -22.937 1.00 84.81 103 TRP A C 1
ATOM 815 O O . TRP A 1 103 ? 2.245 4.989 -23.174 1.00 84.81 103 TRP A O 1
ATOM 825 N N . PHE A 1 104 ? 4.330 4.695 -22.403 1.00 83.00 104 PHE A N 1
ATOM 826 C CA . PHE A 1 104 ? 4.568 6.109 -22.139 1.00 83.00 104 PHE A CA 1
ATOM 827 C C . PHE A 1 104 ? 4.684 6.910 -23.443 1.00 83.00 104 PHE A C 1
ATOM 829 O O . PHE A 1 104 ? 5.375 6.500 -24.371 1.00 83.00 104 PHE A O 1
ATOM 836 N N . ASP A 1 105 ? 4.021 8.069 -23.483 1.00 77.44 105 ASP A N 1
ATOM 837 C CA . ASP A 1 105 ? 4.064 9.005 -24.613 1.00 77.44 105 ASP A CA 1
ATOM 838 C C . ASP A 1 105 ? 5.505 9.459 -24.924 1.00 77.44 105 ASP A C 1
ATOM 840 O O . ASP A 1 105 ? 6.337 9.576 -24.021 1.00 77.44 105 ASP A O 1
ATOM 844 N N . ASP A 1 106 ? 5.778 9.813 -26.184 1.00 73.56 106 ASP A N 1
ATOM 845 C CA . ASP A 1 106 ? 7.069 10.322 -26.680 1.00 73.56 106 ASP A CA 1
ATOM 846 C C . ASP A 1 106 ? 7.513 11.622 -25.969 1.00 73.56 106 ASP A C 1
ATOM 848 O O . ASP A 1 106 ? 8.651 12.078 -26.113 1.00 73.56 106 ASP A O 1
ATOM 852 N N . HIS A 1 107 ? 6.606 12.249 -25.215 1.00 69.25 107 HIS A N 1
ATOM 853 C CA . HIS A 1 107 ? 6.847 13.435 -24.394 1.00 69.25 107 HIS A CA 1
ATOM 854 C C . HIS A 1 107 ? 7.219 13.145 -22.934 1.00 69.25 107 HIS A C 1
ATOM 856 O O . HIS A 1 107 ? 7.568 14.083 -22.214 1.00 69.25 107 HIS A O 1
ATOM 862 N N . ALA A 1 108 ? 7.141 11.894 -22.481 1.00 78.00 108 ALA A N 1
ATOM 863 C CA . ALA A 1 108 ? 7.567 11.526 -21.139 1.00 78.00 108 ALA A CA 1
ATOM 864 C C . ALA A 1 108 ? 9.100 11.571 -21.022 1.00 78.00 108 ALA A C 1
ATOM 866 O O . ALA A 1 108 ? 9.822 11.183 -21.944 1.00 78.00 108 ALA A O 1
ATOM 867 N N . ASP A 1 109 ? 9.610 12.053 -19.886 1.00 88.75 109 ASP A N 1
ATOM 868 C CA . ASP A 1 109 ? 11.052 12.087 -19.654 1.00 88.75 109 ASP A CA 1
ATOM 869 C C . ASP A 1 109 ? 11.577 10.656 -19.508 1.00 88.75 109 ASP A C 1
ATOM 871 O O . ASP A 1 109 ? 11.219 9.915 -18.588 1.00 88.75 109 ASP A O 1
ATOM 875 N N . ARG A 1 110 ? 12.441 10.258 -20.444 1.00 88.75 110 ARG A N 1
ATOM 876 C CA . ARG A 1 110 ? 13.020 8.919 -20.460 1.00 88.75 110 ARG A CA 1
ATOM 877 C C . ARG A 1 110 ? 13.832 8.633 -19.198 1.00 88.75 110 ARG A C 1
ATOM 879 O O . ARG A 1 110 ? 13.810 7.499 -18.729 1.00 88.75 110 ARG A O 1
ATOM 886 N N . ALA A 1 111 ? 14.513 9.638 -18.646 1.00 90.62 111 ALA A N 1
ATOM 887 C CA . ALA A 1 111 ? 15.286 9.473 -17.423 1.00 90.62 111 ALA A CA 1
ATOM 888 C C . ALA A 1 111 ? 14.378 9.181 -16.219 1.00 90.62 111 ALA A C 1
ATOM 890 O O . ALA A 1 111 ? 14.719 8.324 -15.405 1.00 90.62 111 ALA A O 1
ATOM 891 N N . ASP A 1 112 ? 13.208 9.821 -16.147 1.00 92.06 112 ASP A N 1
ATOM 892 C CA . ASP A 1 112 ? 12.230 9.580 -15.080 1.00 92.06 112 ASP A CA 1
ATOM 893 C C . ASP A 1 112 ? 11.602 8.184 -15.192 1.00 92.06 112 ASP A C 1
ATOM 895 O O . ASP A 1 112 ? 11.436 7.497 -14.182 1.00 92.06 112 ASP A O 1
ATOM 899 N N . ILE A 1 113 ? 11.298 7.729 -16.415 1.00 93.38 113 ILE A N 1
ATOM 900 C CA . ILE A 1 113 ? 10.802 6.364 -16.660 1.00 93.38 113 ILE A CA 1
ATOM 901 C C . ILE A 1 113 ? 11.857 5.331 -16.260 1.00 93.38 113 ILE A C 1
ATOM 903 O O . ILE A 1 113 ? 11.538 4.373 -15.559 1.00 93.38 113 ILE A O 1
ATOM 907 N N . ASP A 1 114 ? 13.108 5.514 -16.690 1.00 94.00 114 ASP A N 1
ATOM 908 C CA . ASP A 1 114 ? 14.183 4.568 -16.392 1.00 94.00 114 ASP A CA 1
ATOM 909 C C . ASP A 1 114 ? 14.485 4.529 -14.877 1.00 94.00 114 ASP A C 1
ATOM 911 O O . ASP A 1 114 ? 14.708 3.447 -14.330 1.00 94.00 114 ASP A O 1
ATOM 915 N N . ALA A 1 115 ? 14.425 5.667 -14.172 1.00 95.25 115 ALA A N 1
ATOM 916 C CA . ALA A 1 115 ? 14.562 5.720 -12.713 1.00 95.25 115 ALA A CA 1
ATOM 917 C C . ALA A 1 115 ? 13.423 4.968 -12.002 1.00 95.25 115 ALA A C 1
ATOM 919 O O . ALA A 1 115 ? 13.684 4.086 -11.181 1.00 95.25 115 ALA A O 1
ATOM 920 N N . ALA A 1 116 ? 12.170 5.241 -12.382 1.00 96.56 116 ALA A N 1
ATOM 921 C CA . ALA A 1 116 ? 11.000 4.556 -11.836 1.00 96.56 116 ALA A CA 1
ATOM 922 C C . ALA A 1 116 ? 11.035 3.044 -12.102 1.00 96.56 116 ALA A C 1
ATOM 924 O O . ALA A 1 116 ? 10.680 2.247 -11.236 1.00 96.56 116 ALA A O 1
ATOM 925 N N . PHE A 1 117 ? 11.502 2.638 -13.284 1.00 95.88 117 PHE A N 1
ATOM 926 C CA . PHE A 1 117 ? 11.670 1.236 -13.648 1.00 95.88 117 PHE A CA 1
ATOM 927 C C . PHE A 1 117 ? 12.692 0.533 -12.748 1.00 95.88 117 PHE A C 1
ATOM 929 O O . PHE A 1 117 ? 12.439 -0.572 -12.270 1.00 95.88 117 PHE A O 1
ATOM 936 N N . VAL A 1 118 ? 13.844 1.162 -12.499 1.00 96.12 118 VAL A N 1
ATOM 937 C CA . VAL A 1 118 ? 14.880 0.602 -11.618 1.00 96.12 118 VAL A CA 1
ATOM 938 C C . VAL A 1 118 ? 14.370 0.468 -10.183 1.00 96.12 118 VAL A C 1
ATOM 940 O O . VAL A 1 118 ? 14.543 -0.598 -9.591 1.00 96.12 118 VAL A O 1
ATOM 943 N N . GLU A 1 119 ? 13.707 1.495 -9.647 1.00 97.69 119 GLU A N 1
ATOM 944 C CA . GLU A 1 119 ? 13.121 1.451 -8.301 1.00 97.69 119 GLU A CA 1
ATOM 945 C C . GLU A 1 119 ? 12.035 0.380 -8.177 1.00 97.69 119 GLU A C 1
ATOM 947 O O . GLU A 1 119 ? 12.081 -0.422 -7.247 1.00 97.69 119 GLU A O 1
ATOM 952 N N . ALA A 1 120 ? 11.118 0.283 -9.147 1.00 97.38 120 ALA A N 1
ATOM 953 C CA . ALA A 1 120 ? 10.086 -0.754 -9.161 1.00 97.38 120 ALA A CA 1
ATOM 954 C C . ALA A 1 120 ? 10.691 -2.166 -9.136 1.00 97.38 120 ALA A C 1
ATOM 956 O O . ALA A 1 120 ? 10.229 -3.037 -8.397 1.00 97.38 120 ALA A O 1
ATOM 957 N N . LYS A 1 121 ? 11.757 -2.400 -9.917 1.00 97.06 121 LYS A N 1
ATOM 958 C CA . LYS A 1 121 ? 12.465 -3.687 -9.916 1.00 97.06 121 LYS A CA 1
ATOM 959 C C . LYS A 1 121 ? 13.144 -3.967 -8.581 1.00 97.06 121 LYS A C 1
ATOM 961 O O . LYS A 1 121 ? 13.123 -5.109 -8.129 1.00 97.06 121 LYS A O 1
ATOM 966 N N . ALA A 1 122 ? 13.796 -2.968 -7.990 1.00 97.12 122 ALA A N 1
ATOM 967 C CA . ALA A 1 122 ? 14.454 -3.121 -6.696 1.00 97.12 122 ALA A CA 1
ATOM 968 C C . ALA A 1 122 ? 13.426 -3.470 -5.613 1.00 97.12 122 ALA A C 1
ATOM 970 O O . ALA A 1 122 ? 13.594 -4.467 -4.914 1.00 97.12 122 ALA A O 1
ATOM 971 N N . TRP A 1 123 ? 12.314 -2.734 -5.572 1.00 97.69 123 TRP A N 1
ATOM 972 C CA . TRP A 1 123 ? 11.250 -2.950 -4.601 1.00 97.69 123 TRP A CA 1
ATOM 973 C C . TRP A 1 123 ? 10.656 -4.360 -4.697 1.00 97.69 123 TRP A C 1
ATOM 975 O O . TRP A 1 123 ? 10.592 -5.052 -3.684 1.00 97.69 123 TRP A O 1
ATOM 985 N N . LEU A 1 124 ? 10.310 -4.832 -5.905 1.00 96.06 124 LEU A N 1
ATOM 986 C CA . LEU A 1 124 ? 9.769 -6.188 -6.102 1.00 96.06 124 LEU A CA 1
ATOM 987 C C . LEU A 1 124 ? 10.758 -7.298 -5.721 1.00 96.06 124 LEU A C 1
ATOM 989 O O . LEU A 1 124 ? 10.334 -8.342 -5.235 1.00 96.06 124 LEU A O 1
ATOM 993 N N . ASN A 1 125 ? 12.063 -7.090 -5.923 1.00 94.31 125 ASN A N 1
ATOM 994 C CA . ASN A 1 125 ? 13.077 -8.053 -5.479 1.00 94.31 125 ASN A CA 1
ATOM 995 C C . ASN A 1 125 ? 13.179 -8.120 -3.950 1.00 94.31 125 ASN A C 1
ATOM 997 O O . ASN A 1 125 ? 13.415 -9.191 -3.396 1.00 94.31 125 ASN A O 1
ATOM 1001 N N . GLU A 1 126 ? 13.036 -6.983 -3.271 1.00 95.62 126 GLU A N 1
ATOM 1002 C CA . GLU A 1 126 ? 13.114 -6.903 -1.810 1.00 95.62 126 GLU A CA 1
ATOM 1003 C C . GLU A 1 126 ? 11.824 -7.384 -1.126 1.00 95.62 126 GLU A C 1
ATOM 1005 O O . GLU A 1 126 ? 11.888 -7.933 -0.028 1.00 95.62 126 GLU A O 1
ATOM 1010 N N . HIS A 1 127 ? 10.673 -7.243 -1.792 1.00 95.00 127 HIS A N 1
ATOM 1011 C CA . HIS A 1 127 ? 9.338 -7.523 -1.251 1.00 95.00 127 HIS A CA 1
ATOM 1012 C C . HIS A 1 127 ? 8.632 -8.665 -1.999 1.00 95.00 127 HIS A C 1
ATOM 1014 O O . HIS A 1 127 ? 7.456 -8.570 -2.355 1.00 95.00 127 HIS A O 1
ATOM 1020 N N . GLY A 1 128 ? 9.349 -9.768 -2.233 1.00 87.88 128 GLY A N 1
ATOM 1021 C CA . GLY A 1 128 ? 8.821 -10.929 -2.959 1.00 87.88 128 GLY A CA 1
ATOM 1022 C C . GLY A 1 128 ? 7.555 -11.538 -2.337 1.00 87.88 128 GLY A C 1
ATOM 1023 O O . GLY A 1 128 ? 6.659 -11.943 -3.073 1.00 87.88 128 GLY A O 1
ATOM 1024 N N . ASP A 1 129 ? 7.440 -11.539 -1.005 1.00 91.38 129 ASP A N 1
ATOM 1025 C CA . ASP A 1 129 ? 6.249 -12.047 -0.305 1.00 91.38 129 ASP A CA 1
ATOM 1026 C C . ASP A 1 129 ? 5.003 -11.205 -0.637 1.00 91.38 129 ASP A C 1
ATOM 1028 O O . ASP A 1 129 ? 3.976 -11.752 -1.028 1.00 91.38 129 ASP A O 1
ATOM 1032 N N . ALA A 1 130 ? 5.125 -9.873 -0.628 1.00 91.12 130 ALA A N 1
ATOM 1033 C CA . ALA A 1 130 ? 4.030 -8.971 -0.995 1.00 91.12 130 ALA A CA 1
ATOM 1034 C C . ALA A 1 130 ? 3.580 -9.143 -2.454 1.00 91.12 130 ALA A C 1
ATOM 1036 O O . ALA A 1 130 ? 2.393 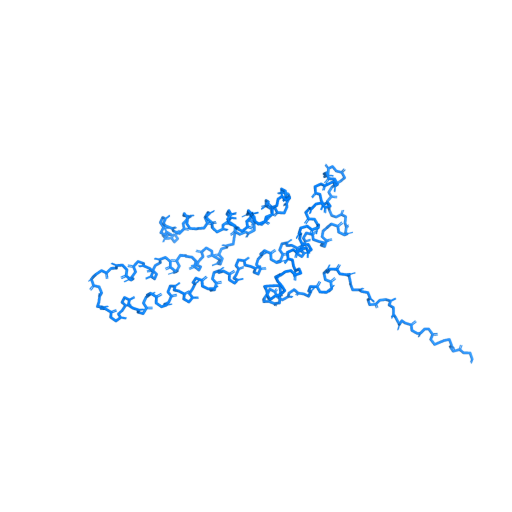-9.051 -2.771 1.00 91.12 130 ALA A O 1
ATOM 1037 N N . ALA A 1 131 ? 4.529 -9.402 -3.356 1.00 88.50 131 ALA A N 1
ATOM 1038 C CA . ALA A 1 131 ? 4.217 -9.706 -4.746 1.00 88.50 131 ALA A CA 1
ATOM 1039 C C . ALA A 1 131 ? 3.504 -11.062 -4.885 1.00 88.50 131 ALA A C 1
ATOM 1041 O O . ALA A 1 131 ? 2.528 -11.165 -5.628 1.00 88.50 131 ALA A O 1
ATOM 1042 N N . CYS A 1 132 ? 3.936 -12.078 -4.132 1.00 90.38 132 CYS A N 1
ATOM 1043 C CA . CYS A 1 132 ? 3.282 -13.386 -4.081 1.00 90.38 132 CYS A CA 1
ATOM 1044 C C . CYS A 1 132 ? 1.827 -13.269 -3.599 1.00 90.38 132 CYS A C 1
ATOM 1046 O O . CYS A 1 132 ? 0.922 -13.801 -4.246 1.00 90.38 132 CYS A O 1
ATOM 1048 N N . ASP A 1 133 ? 1.586 -12.507 -2.530 1.00 86.81 133 ASP A N 1
ATOM 1049 C CA . ASP A 1 133 ? 0.244 -12.275 -1.981 1.00 86.81 133 ASP A CA 1
ATOM 1050 C C . ASP A 1 133 ? -0.660 -11.505 -2.955 1.00 86.81 133 ASP A C 1
ATOM 1052 O O . ASP A 1 133 ? -1.864 -11.763 -3.045 1.00 86.81 133 ASP A O 1
ATOM 1056 N N . ALA A 1 134 ? -0.075 -10.621 -3.767 1.00 88.25 134 ALA A N 1
ATOM 1057 C CA . ALA A 1 134 ? -0.758 -9.950 -4.871 1.00 88.25 134 ALA A CA 1
ATOM 1058 C C . ALA A 1 134 ? -1.001 -10.855 -6.099 1.00 88.25 134 ALA A C 1
ATOM 1060 O O . ALA A 1 134 ? -1.635 -10.422 -7.065 1.00 88.25 134 ALA A O 1
ATOM 1061 N N . GLY A 1 135 ? -0.505 -12.098 -6.094 1.00 92.06 135 GLY A N 1
ATOM 1062 C CA . GLY A 1 135 ? -0.580 -13.021 -7.228 1.00 92.06 135 GLY A CA 1
ATOM 1063 C C . GLY A 1 135 ? 0.322 -12.631 -8.403 1.00 92.06 135 GLY A C 1
ATOM 1064 O O . GLY A 1 135 ? 0.014 -12.968 -9.547 1.00 92.06 135 GLY A O 1
ATOM 1065 N N . ILE A 1 136 ? 1.403 -11.895 -8.139 1.00 93.06 136 ILE A N 1
ATOM 1066 C CA . ILE A 1 136 ? 2.353 -11.403 -9.138 1.00 93.06 136 ILE A CA 1
ATOM 1067 C C . ILE A 1 136 ? 3.518 -12.382 -9.256 1.00 93.06 136 ILE A C 1
ATOM 1069 O O . ILE A 1 136 ? 4.236 -12.644 -8.292 1.00 93.06 136 ILE A O 1
ATOM 1073 N N . ASP A 1 137 ? 3.747 -12.869 -10.472 1.00 91.62 137 ASP A N 1
ATOM 1074 C CA . ASP A 1 137 ? 4.954 -13.616 -10.807 1.00 91.62 137 ASP A CA 1
ATOM 1075 C C . ASP A 1 137 ? 6.120 -12.640 -11.022 1.00 91.62 137 ASP A C 1
ATOM 1077 O O . ASP A 1 137 ? 6.267 -12.025 -12.083 1.00 91.62 137 ASP A O 1
ATOM 1081 N N . VAL A 1 138 ? 6.931 -12.462 -9.976 1.00 88.25 138 VAL A N 1
ATOM 1082 C CA . VAL A 1 138 ? 8.073 -11.541 -9.989 1.00 88.25 138 VAL A CA 1
ATOM 1083 C C . VAL A 1 138 ? 9.097 -11.938 -11.051 1.00 88.25 138 VAL A C 1
ATOM 1085 O O . VAL A 1 138 ? 9.652 -11.053 -11.697 1.00 88.25 138 VAL A O 1
ATOM 1088 N N . GLU A 1 139 ? 9.341 -13.228 -11.287 1.00 87.69 139 GLU A N 1
ATOM 1089 C CA . GLU A 1 139 ? 10.321 -13.649 -12.296 1.00 87.69 139 GLU A CA 1
ATOM 1090 C C . GLU A 1 139 ? 9.839 -13.281 -13.702 1.00 87.69 139 GLU A C 1
ATOM 1092 O O . GLU A 1 139 ? 10.569 -12.614 -14.445 1.00 87.69 139 GLU A O 1
ATOM 1097 N N . ALA A 1 140 ? 8.582 -13.602 -14.026 1.00 88.06 140 ALA A N 1
ATOM 1098 C CA . ALA A 1 140 ? 7.980 -13.238 -15.307 1.00 88.06 140 ALA A CA 1
ATOM 1099 C C . ALA A 1 140 ? 7.977 -11.713 -15.520 1.00 88.06 140 ALA A C 1
ATOM 1101 O O . ALA A 1 140 ? 8.330 -11.216 -16.594 1.00 88.06 140 ALA A O 1
ATOM 1102 N N . VAL A 1 141 ? 7.652 -10.939 -14.479 1.00 88.62 141 VAL A N 1
ATOM 1103 C CA . VAL A 1 141 ? 7.670 -9.471 -14.542 1.00 88.62 141 VAL A CA 1
ATOM 1104 C C . VAL A 1 141 ? 9.093 -8.927 -14.683 1.00 88.62 141 VAL A C 1
ATOM 1106 O O . VAL A 1 141 ? 9.314 -8.014 -15.472 1.00 88.62 141 VAL A O 1
ATOM 1109 N N . LEU A 1 142 ? 10.095 -9.455 -13.979 1.00 86.56 142 LEU A N 1
ATOM 1110 C CA . LEU A 1 142 ? 11.448 -8.880 -13.969 1.00 86.56 142 LEU A CA 1
ATOM 1111 C C . LEU A 1 142 ? 12.315 -9.277 -15.160 1.00 86.56 142 LEU A C 1
ATOM 1113 O O . LEU A 1 142 ? 13.182 -8.479 -15.546 1.00 86.56 142 LEU A O 1
ATOM 1117 N N . TYR A 1 143 ? 12.066 -10.435 -15.767 1.00 83.56 143 TYR A N 1
ATOM 1118 C CA . TYR A 1 143 ? 12.891 -10.975 -16.852 1.00 83.56 143 TYR A CA 1
ATOM 1119 C C . TYR A 1 143 ? 12.141 -11.104 -18.181 1.00 83.56 143 TYR A C 1
ATOM 1121 O O . TYR A 1 143 ? 12.782 -11.076 -19.224 1.00 83.56 143 TYR A O 1
ATOM 1129 N N . GLY A 1 144 ? 10.805 -11.055 -18.157 1.00 70.19 144 GLY A N 1
ATOM 1130 C CA . GLY A 1 144 ? 9.985 -11.392 -19.317 1.00 70.19 144 GLY A CA 1
ATOM 1131 C C . GLY A 1 144 ? 9.772 -12.903 -19.379 1.00 70.19 144 GLY A C 1
ATOM 1132 O O . GLY A 1 144 ? 10.576 -13.672 -18.858 1.00 70.19 144 GLY A O 1
ATOM 1133 N N . ASP A 1 145 ? 8.666 -13.334 -19.980 1.00 58.97 145 ASP A N 1
ATOM 1134 C CA . ASP A 1 145 ? 8.458 -14.744 -20.306 1.00 58.97 145 ASP A CA 1
ATOM 1135 C C . ASP A 1 145 ? 9.447 -15.120 -21.421 1.00 58.97 145 ASP A C 1
ATOM 1137 O O . ASP A 1 145 ? 9.141 -15.003 -22.606 1.00 58.97 145 ASP A O 1
ATOM 1141 N N . ASP A 1 146 ? 10.664 -15.531 -21.055 1.00 49.69 146 ASP A N 1
ATOM 1142 C CA . ASP A 1 146 ? 11.666 -16.110 -21.964 1.00 49.69 146 ASP A CA 1
ATOM 1143 C C . ASP A 1 146 ? 11.231 -17.518 -22.457 1.00 49.69 146 ASP A C 1
ATOM 1145 O O . ASP A 1 146 ? 12.044 -18.415 -22.681 1.00 49.69 146 ASP A O 1
ATOM 1149 N N . GLY A 1 147 ? 9.926 -17.732 -22.651 1.00 47.88 147 GLY A N 1
ATOM 1150 C CA . GLY A 1 147 ? 9.298 -18.952 -23.152 1.00 47.88 147 GLY A CA 1
ATOM 1151 C C . GLY A 1 147 ? 9.507 -19.217 -24.648 1.00 47.88 147 GLY A C 1
ATOM 1152 O O . GLY A 1 147 ? 8.802 -20.049 -25.214 1.00 47.88 147 GLY A O 1
ATOM 1153 N N . ASP A 1 148 ? 10.470 -18.549 -25.292 1.00 47.88 148 ASP A N 1
ATOM 1154 C CA . ASP A 1 148 ? 10.825 -18.739 -26.709 1.00 47.88 148 ASP A CA 1
ATOM 1155 C C . ASP A 1 148 ? 12.263 -19.269 -26.893 1.00 47.88 148 ASP A C 1
ATOM 1157 O O . ASP A 1 148 ? 12.932 -19.028 -27.899 1.00 47.88 148 ASP A O 1
ATOM 1161 N N . ALA A 1 149 ? 12.754 -20.033 -25.914 1.00 48.41 149 ALA A N 1
ATOM 1162 C CA . ALA A 1 149 ? 14.011 -20.770 -25.996 1.00 48.41 149 ALA A CA 1
ATOM 1163 C C . ALA A 1 149 ? 13.796 -22.265 -25.708 1.00 48.41 149 ALA A C 1
ATOM 1165 O O . ALA A 1 149 ? 14.283 -22.756 -24.702 1.00 48.41 149 ALA A O 1
ATOM 1166 N N . ASP A 1 150 ? 13.012 -22.959 -26.549 1.00 46.22 150 ASP A N 1
ATOM 1167 C CA . ASP A 1 150 ? 13.176 -24.398 -26.881 1.00 46.22 150 ASP A CA 1
ATOM 1168 C C . ASP A 1 150 ? 12.018 -24.940 -27.758 1.00 46.22 150 ASP A C 1
ATOM 1170 O O . ASP A 1 150 ? 11.416 -25.980 -27.484 1.00 46.22 150 ASP A O 1
ATOM 1174 N N . GLN A 1 151 ? 11.708 -24.289 -28.888 1.00 46.69 151 GLN A N 1
ATOM 1175 C CA . GLN A 1 151 ? 11.134 -25.050 -30.006 1.00 46.69 151 GLN A CA 1
ATOM 1176 C C . GLN A 1 151 ? 12.282 -25.767 -30.722 1.00 46.69 151 GLN A C 1
ATOM 1178 O O . GLN A 1 151 ? 12.872 -25.248 -31.672 1.00 46.69 151 GLN A O 1
ATOM 1183 N N . GLU A 1 152 ? 12.609 -26.977 -30.255 1.00 45.50 152 GLU A N 1
ATOM 1184 C CA . GLU A 1 152 ? 13.318 -27.961 -31.072 1.00 45.50 152 GLU A CA 1
ATOM 1185 C C . GLU A 1 152 ? 12.539 -28.128 -32.384 1.00 45.50 152 GLU A C 1
ATOM 1187 O O . GLU A 1 152 ? 11.529 -28.832 -32.467 1.00 45.50 152 GLU A O 1
ATOM 1192 N N . VAL A 1 153 ? 13.017 -27.462 -33.435 1.00 51.44 153 VAL A N 1
ATOM 1193 C CA . VAL A 1 153 ? 12.638 -27.763 -34.810 1.00 51.44 153 VAL A CA 1
ATOM 1194 C C . VAL A 1 153 ? 13.200 -29.149 -35.098 1.00 51.44 153 VAL A C 1
ATOM 1196 O O . VAL A 1 153 ? 14.331 -29.305 -35.558 1.00 51.44 153 VAL A O 1
ATOM 1199 N N . THR A 1 154 ? 12.416 -30.178 -34.789 1.00 52.97 154 THR A N 1
ATOM 1200 C CA . THR A 1 154 ? 12.647 -31.515 -35.322 1.00 52.97 154 THR A CA 1
ATOM 1201 C C . THR A 1 154 ? 12.428 -31.423 -36.828 1.00 52.97 154 THR A C 1
ATOM 1203 O O . THR A 1 154 ? 11.313 -31.438 -37.342 1.00 52.97 154 THR A O 1
ATOM 1206 N N . ALA A 1 155 ? 13.528 -31.204 -37.546 1.00 48.91 155 ALA A N 1
ATOM 1207 C CA . ALA A 1 155 ? 13.564 -31.317 -38.988 1.00 48.91 155 ALA A CA 1
ATOM 1208 C C . ALA A 1 155 ? 13.328 -32.790 -39.339 1.00 48.91 155 ALA A C 1
ATOM 1210 O O . ALA A 1 155 ? 14.232 -33.613 -39.214 1.00 48.91 155 ALA A O 1
ATOM 1211 N N . ASP A 1 156 ? 12.105 -33.110 -39.752 1.00 53.91 156 ASP A N 1
ATOM 1212 C CA . ASP A 1 156 ? 11.811 -34.350 -40.464 1.00 53.91 156 ASP A CA 1
ATOM 1213 C C . ASP A 1 156 ? 12.614 -34.347 -41.779 1.00 53.91 156 ASP A C 1
ATOM 1215 O O . ASP A 1 156 ? 12.333 -33.560 -42.692 1.00 53.91 156 ASP A O 1
ATOM 1219 N N . VAL A 1 157 ? 13.635 -35.209 -41.859 1.00 48.97 157 VAL A N 1
ATOM 1220 C CA . VAL A 1 157 ? 14.348 -35.594 -43.091 1.00 48.97 157 VAL A CA 1
ATOM 1221 C C . VAL A 1 157 ? 14.492 -37.107 -43.136 1.00 48.97 157 VAL A C 1
ATOM 1223 O O . VAL A 1 157 ? 15.038 -37.676 -42.165 1.00 48.97 157 VAL A O 1
#

Secondary structure (DSSP, 8-state):
-----HHHHHHHHHHHHHHHTT--SHHHHHHHHHHHHT-HHHHHHHHHHHHHHHHHH-TTS-HHHHHHHHHHHHHHHHHHHHHHHHHHHHHHHHHHHHHHHT-S-TTS-HHHHHHHHHHHHHHHHH-HHHHHHTT--HHHHHH---TTS--------

Sequence (157 aa):
MRNTIPRTSKRMNRIESNAADQFDATLLHNRVYEAIGEDSQLRQLVDVTERAYQLEEDQQFVHRVRRAAFGAAEDLNDEIDDVVNARVAAECAALITDARDGWFDDHADRADIDAAFVEAKAWLNEHGDAACDAGIDVEAVLYGDDGDADQEVTADV

pLDDT: mean 88.71, std 14.45, range [42.84, 98.1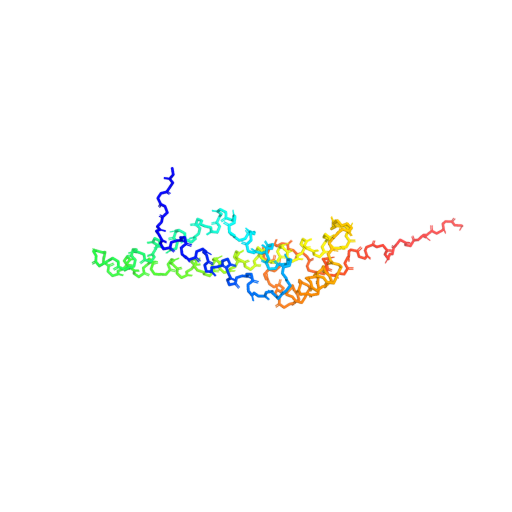2]

Organism: NCBI:txid1230454

Foldseek 3Di:
DPPQDPVLVVVLQVLLQVLLVLAPLPVLSVLLSVLSSPDPVLSVLSSLLVVLCVQLVDPVDDPVSNVVSVVSSVVSVVVSVLVSLLSSLVSLLVLLVCLVVVVDDPPDDPVSSVRSNVSSLVSCVVPVVSCVSNVHDNCCSNPNPPVPPDPPPPPDD

Radius of gyration: 21.08 Å; chains: 1; bounding box: 38×49×73 Å